Protein AF-A0A2V9JYP7-F1 (afdb_monomer)

Secondary structure (DSSP, 8-state):
---SSHHHHT--HHHHHHHHHHHHT--HHHHHHHHHHHHHHS---HHHHHHHHHHHHHHHHH-

Structure (mmCIF, N/CA/C/O backbone):
data_AF-A0A2V9JYP7-F1
#
_entry.id   AF-A0A2V9JYP7-F1
#
loop_
_atom_site.group_PDB
_atom_site.id
_atom_site.type_symbol
_atom_site.label_atom_id
_atom_site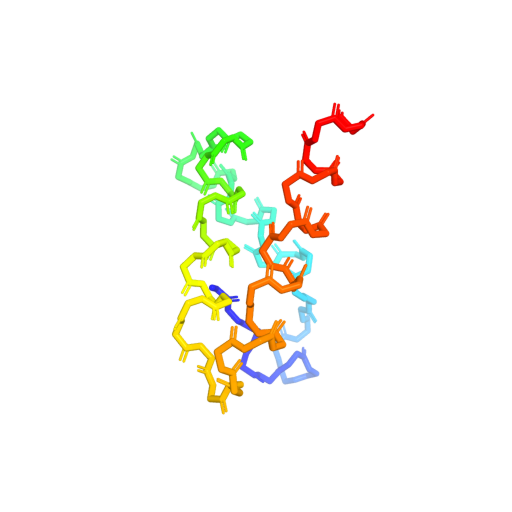.label_alt_id
_atom_site.label_comp_id
_atom_site.label_asym_id
_atom_site.label_entity_id
_atom_site.label_seq_id
_atom_site.pdbx_PDB_ins_code
_atom_site.Cartn_x
_atom_site.Cartn_y
_atom_site.Cartn_z
_atom_site.occupancy
_atom_site.B_iso_or_equiv
_atom_site.auth_seq_id
_atom_site.auth_comp_id
_atom_site.auth_asym_id
_atom_site.auth_atom_id
_atom_site.pdbx_PDB_model_num
ATOM 1 N N . LEU A 1 1 ? 3.129 0.599 3.665 1.00 96.88 1 LEU A N 1
ATOM 2 C CA . LEU A 1 1 ? 2.659 -0.172 4.832 1.00 96.88 1 LEU A CA 1
ATOM 3 C C . LEU A 1 1 ? 2.382 -1.575 4.333 1.00 96.88 1 LEU A C 1
ATOM 5 O O . LEU A 1 1 ? 1.795 -1.682 3.265 1.00 96.88 1 LEU A O 1
ATOM 9 N N . ASN A 1 2 ? 2.878 -2.595 5.025 1.00 97.69 2 ASN A N 1
ATOM 10 C CA . ASN A 1 2 ? 2.767 -3.998 4.625 1.00 97.69 2 ASN A CA 1
ATOM 11 C C . ASN A 1 2 ? 2.369 -4.822 5.852 1.00 97.69 2 ASN A C 1
ATOM 13 O O . ASN A 1 2 ? 2.599 -4.374 6.971 1.00 97.69 2 ASN A O 1
ATOM 17 N N . SER A 1 3 ? 1.828 -6.014 5.627 1.00 96.94 3 SER A N 1
ATOM 18 C CA . SER A 1 3 ? 1.352 -6.928 6.672 1.00 96.94 3 SER A CA 1
ATOM 19 C C . SER A 1 3 ? 2.417 -7.865 7.250 1.00 96.94 3 SER A C 1
ATOM 21 O O . SER A 1 3 ? 2.140 -8.544 8.230 1.00 96.94 3 SER A O 1
ATOM 23 N N . ASP A 1 4 ? 3.589 -7.944 6.612 1.00 97.12 4 ASP A N 1
ATOM 24 C CA . ASP A 1 4 ? 4.645 -8.924 6.907 1.00 97.12 4 ASP A CA 1
ATOM 25 C C . ASP A 1 4 ? 4.140 -10.376 6.755 1.00 97.12 4 ASP A C 1
ATOM 27 O O . ASP A 1 4 ? 4.056 -10.857 5.625 1.00 97.12 4 ASP A O 1
ATOM 31 N N . ASP A 1 5 ? 3.660 -11.010 7.831 1.00 97.56 5 ASP A N 1
ATOM 32 C CA . ASP A 1 5 ? 3.078 -12.360 7.846 1.00 97.56 5 ASP A CA 1
ATOM 33 C C . ASP A 1 5 ? 1.624 -12.364 8.384 1.00 97.56 5 ASP A C 1
ATOM 35 O O . ASP A 1 5 ? 1.390 -12.655 9.563 1.00 97.56 5 ASP A O 1
ATOM 39 N N . PRO A 1 6 ? 0.604 -12.098 7.538 1.00 97.31 6 PRO A N 1
ATOM 40 C CA . PRO A 1 6 ? -0.792 -11.946 7.967 1.00 97.31 6 PRO A CA 1
ATOM 41 C C . PRO A 1 6 ? -1.331 -13.090 8.834 1.00 97.31 6 PRO A C 1
ATOM 43 O O . PRO A 1 6 ? -2.001 -12.856 9.836 1.00 97.31 6 PRO A O 1
ATOM 46 N N . ALA A 1 7 ? -1.022 -14.339 8.465 1.00 97.06 7 ALA A N 1
ATOM 47 C CA . ALA A 1 7 ? -1.502 -15.523 9.176 1.00 97.06 7 ALA A CA 1
ATOM 48 C C . ALA A 1 7 ? -0.851 -15.691 10.557 1.00 97.06 7 ALA A C 1
ATOM 50 O O . ALA A 1 7 ? -1.491 -16.201 11.472 1.00 97.06 7 ALA A O 1
ATOM 51 N N . MET A 1 8 ? 0.403 -15.255 10.708 1.00 97.62 8 MET A N 1
ATOM 52 C CA . MET A 1 8 ? 1.114 -15.291 11.985 1.00 97.62 8 MET A CA 1
ATOM 53 C C . MET A 1 8 ? 0.543 -14.246 12.947 1.00 97.62 8 MET A C 1
ATOM 55 O O . MET A 1 8 ? 0.299 -14.551 14.113 1.00 97.62 8 MET A O 1
ATOM 59 N N . PHE A 1 9 ? 0.2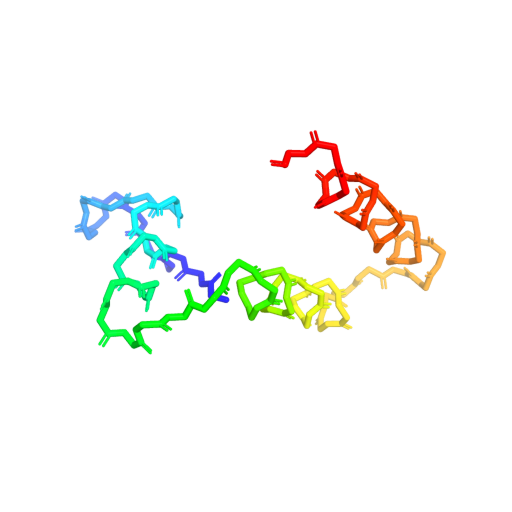64 -13.042 12.438 1.00 96.94 9 PHE A N 1
ATOM 60 C CA . PHE A 1 9 ? -0.245 -11.926 13.236 1.00 96.94 9 PHE A CA 1
ATOM 61 C C . PHE A 1 9 ? -1.773 -11.899 13.382 1.00 96.94 9 PHE A C 1
ATOM 63 O O . PHE A 1 9 ? -2.292 -11.112 14.170 1.00 96.94 9 PHE A O 1
ATOM 70 N N . GLY A 1 10 ? -2.503 -12.745 12.648 1.00 97.25 10 GLY A N 1
ATOM 71 C CA . GLY A 1 10 ? -3.967 -12.728 12.634 1.00 97.25 10 GLY A CA 1
ATOM 72 C C . GLY A 1 10 ? -4.534 -11.410 12.100 1.00 97.25 10 GLY A C 1
ATOM 73 O O . GLY A 1 10 ? -5.548 -10.935 12.605 1.00 97.25 10 GLY A O 1
ATOM 74 N N . THR A 1 11 ? -3.863 -10.812 11.111 1.00 98.25 11 THR A N 1
ATOM 75 C CA . THR A 1 11 ? -4.203 -9.501 10.533 1.00 98.25 11 THR A CA 1
ATOM 76 C C . THR A 1 11 ? -4.460 -9.592 9.024 1.00 98.25 11 THR A C 1
ATOM 78 O O . THR A 1 11 ? -4.277 -10.642 8.403 1.00 98.25 11 THR A O 1
ATOM 81 N N . SER A 1 12 ? -4.880 -8.483 8.419 1.00 98.44 12 SER A N 1
ATOM 82 C CA . SER A 1 12 ? -4.944 -8.280 6.970 1.00 98.44 12 SER A CA 1
ATOM 83 C C . SER A 1 12 ? -4.309 -6.940 6.600 1.00 98.44 12 SER A C 1
ATOM 85 O O . SER A 1 12 ? -4.122 -6.075 7.455 1.00 98.44 12 SER A O 1
ATOM 87 N N . LEU A 1 13 ? -3.985 -6.739 5.319 1.00 97.81 13 LEU A N 1
ATOM 88 C CA . LEU A 1 13 ? -3.442 -5.456 4.871 1.00 97.81 13 LEU A CA 1
ATOM 89 C C . LEU A 1 13 ? -4.430 -4.308 5.139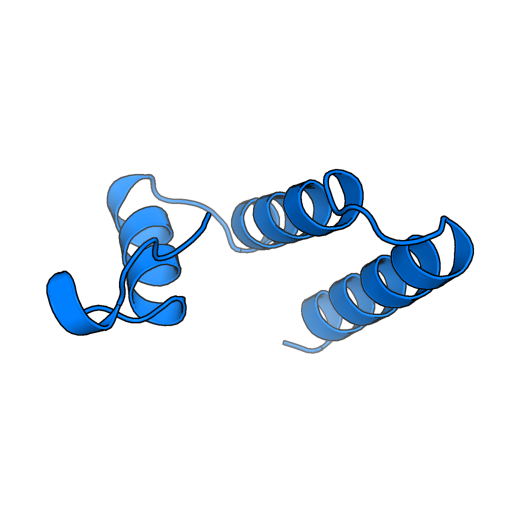 1.00 97.81 13 LEU A C 1
ATOM 91 O O . LEU A 1 13 ? -4.013 -3.228 5.544 1.00 97.81 13 LEU A O 1
ATOM 95 N N . GLU A 1 14 ? -5.730 -4.543 4.961 1.00 97.94 14 GLU A N 1
ATOM 96 C CA . GLU A 1 14 ? -6.790 -3.587 5.288 1.00 97.94 14 GLU A CA 1
ATOM 97 C C . GLU A 1 14 ? -6.779 -3.227 6.776 1.00 97.94 14 GLU A C 1
ATOM 99 O O . GLU A 1 14 ? -6.758 -2.040 7.101 1.00 97.94 14 GLU A O 1
ATOM 104 N N . CYS A 1 15 ? -6.704 -4.222 7.670 1.00 98.19 15 CYS A N 1
ATOM 105 C CA . CYS A 1 15 ? -6.619 -3.984 9.112 1.00 98.19 15 CYS A CA 1
ATOM 106 C C . CYS A 1 15 ? -5.396 -3.136 9.485 1.00 98.19 15 CYS A C 1
ATOM 108 O O . CYS A 1 15 ? -5.522 -2.217 10.293 1.00 98.19 15 CYS A O 1
ATOM 110 N N . GLU A 1 16 ? -4.235 -3.373 8.867 1.00 98.50 16 GLU A N 1
ATOM 111 C CA . GLU A 1 16 ? -3.040 -2.550 9.103 1.00 98.50 16 GLU A CA 1
ATOM 112 C C . GLU A 1 16 ? -3.259 -1.087 8.685 1.00 98.50 16 GLU A C 1
ATOM 114 O O . GLU A 1 16 ? -2.873 -0.157 9.400 1.00 98.50 16 GLU A O 1
ATOM 119 N N . PHE A 1 17 ? -3.909 -0.854 7.540 1.00 98.25 17 PHE A N 1
ATOM 120 C CA . PHE A 1 17 ? -4.231 0.498 7.078 1.00 98.25 17 PHE A CA 1
ATOM 121 C C . PHE A 1 17 ? -5.266 1.191 7.974 1.00 98.25 17 PHE A C 1
ATOM 123 O O . PHE A 1 17 ? -5.099 2.375 8.277 1.00 98.25 17 PHE A O 1
ATOM 130 N N . GLU A 1 18 ? -6.301 0.478 8.424 1.00 98.25 18 GLU A N 1
ATOM 131 C CA . GLU A 1 18 ? -7.298 0.994 9.370 1.00 98.25 18 GLU A CA 1
ATOM 132 C C . GLU A 1 18 ? -6.662 1.343 10.719 1.00 98.25 18 GLU A C 1
ATOM 134 O O . GLU A 1 18 ? -6.903 2.425 11.262 1.00 98.25 18 GLU A O 1
ATOM 139 N N . LEU A 1 19 ? -5.795 0.469 11.237 1.00 98.25 19 LEU A N 1
ATOM 140 C CA . LEU A 1 19 ? -5.055 0.704 12.471 1.00 98.25 19 LEU A CA 1
ATOM 141 C C . LEU A 1 19 ? -4.179 1.954 12.349 1.00 98.25 19 LEU A C 1
ATOM 143 O O . LEU A 1 19 ? -4.280 2.855 13.179 1.00 98.25 19 LEU A O 1
ATOM 147 N N . ALA A 1 20 ? -3.383 2.069 11.283 1.00 98.31 20 ALA A N 1
ATOM 148 C CA . ALA A 1 20 ? -2.544 3.242 11.056 1.00 98.31 20 ALA A CA 1
ATOM 149 C C . ALA A 1 20 ? -3.371 4.533 10.915 1.00 98.31 20 ALA A C 1
ATOM 151 O O . ALA A 1 20 ? -2.997 5.573 11.468 1.00 98.31 20 ALA A O 1
ATOM 152 N N . ALA A 1 21 ? -4.504 4.477 10.209 1.00 98.50 21 ALA A N 1
ATOM 153 C CA . ALA A 1 21 ? -5.403 5.615 10.059 1.00 98.50 21 ALA A CA 1
ATOM 154 C C . ALA A 1 21 ? -5.937 6.100 11.410 1.00 98.50 21 ALA A C 1
ATOM 156 O O . ALA A 1 21 ? -5.879 7.297 11.692 1.00 98.50 21 ALA A O 1
ATOM 157 N N . ASN A 1 22 ? -6.387 5.177 12.261 1.00 98.38 22 ASN A N 1
ATOM 158 C CA . ASN A 1 22 ? -6.960 5.492 13.566 1.00 98.38 22 ASN A CA 1
ATOM 159 C C . ASN A 1 22 ? -5.895 5.950 14.571 1.00 98.38 22 ASN A C 1
ATOM 161 O O . ASN A 1 22 ? -6.059 6.984 15.217 1.00 98.38 22 ASN A O 1
ATOM 165 N N . THR A 1 23 ? -4.778 5.226 14.677 1.00 98.62 23 THR A N 1
ATOM 166 C CA . THR A 1 23 ? -3.706 5.520 15.641 1.00 98.62 23 THR A CA 1
ATOM 167 C C . THR A 1 23 ? -3.031 6.859 15.362 1.00 98.62 23 THR A C 1
ATOM 169 O O . THR A 1 23 ? -2.734 7.600 16.298 1.00 98.62 23 THR A O 1
ATOM 172 N N . PHE A 1 24 ? -2.806 7.194 14.089 1.00 98.44 24 PHE A N 1
ATOM 173 C CA . PHE A 1 24 ? -2.097 8.418 13.701 1.00 98.44 24 PHE A CA 1
ATOM 174 C C . PHE A 1 24 ? -3.015 9.512 13.146 1.00 98.44 24 PHE A 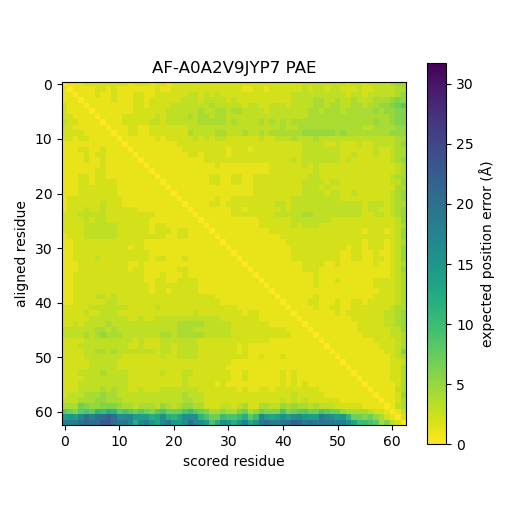C 1
ATOM 176 O O . PHE A 1 24 ? -2.522 10.544 12.691 1.00 98.44 24 PHE A O 1
ATOM 183 N N . SER A 1 25 ? -4.338 9.309 13.181 1.00 98.12 25 SER A N 1
ATOM 184 C CA . SER A 1 25 ? -5.330 10.237 12.616 1.00 98.12 25 SER A CA 1
ATOM 185 C C . SER A 1 25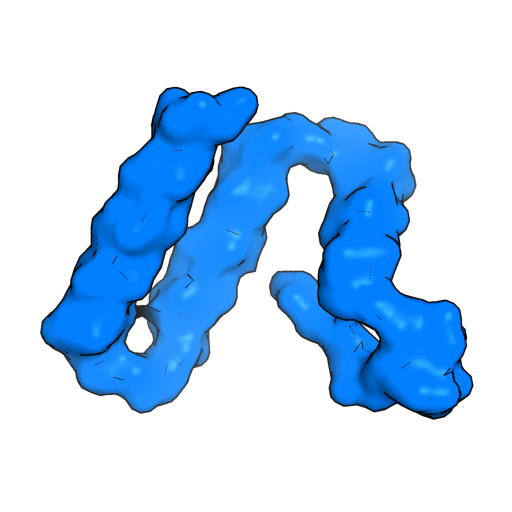 ? -5.019 10.620 11.160 1.00 98.12 25 SER A C 1
ATOM 187 O O . SER A 1 25 ? -5.081 11.791 10.776 1.00 98.12 25 SER A O 1
ATOM 189 N N . LEU A 1 26 ? -4.630 9.635 10.341 1.00 98.31 26 LEU A N 1
ATOM 190 C CA . LEU A 1 26 ? -4.259 9.884 8.949 1.00 98.31 26 LEU A CA 1
ATOM 191 C C . LEU A 1 26 ? -5.498 10.205 8.120 1.00 98.31 26 LEU A C 1
ATOM 193 O O . LEU A 1 26 ? -6.473 9.459 8.083 1.00 98.31 26 LEU A O 1
ATOM 197 N N . SER A 1 27 ? -5.423 11.302 7.374 1.00 97.56 27 SER A N 1
ATOM 198 C CA . SER A 1 27 ? -6.424 11.619 6.363 1.00 97.56 27 SER A CA 1
ATOM 199 C C . SER A 1 27 ? -6.375 10.625 5.202 1.00 97.56 27 SER A C 1
ATOM 201 O O . SER A 1 27 ? -5.325 10.068 4.869 1.00 97.56 27 SER A O 1
ATOM 203 N N . ARG A 1 28 ? -7.490 10.507 4.477 1.00 95.62 28 ARG A N 1
ATOM 204 C CA . ARG A 1 28 ? -7.561 9.723 3.237 1.00 95.62 28 ARG A CA 1
ATOM 205 C C . ARG A 1 28 ? -6.455 10.083 2.240 1.00 95.62 28 ARG A C 1
ATOM 207 O O . ARG A 1 28 ? -5.844 9.200 1.650 1.00 95.62 28 ARG A O 1
ATOM 214 N N . ARG A 1 29 ? -6.143 11.375 2.096 1.00 96.69 29 ARG A N 1
ATOM 215 C CA . ARG A 1 29 ? -5.054 11.845 1.224 1.00 96.69 29 ARG A CA 1
ATOM 216 C C . ARG A 1 29 ? -3.688 11.315 1.669 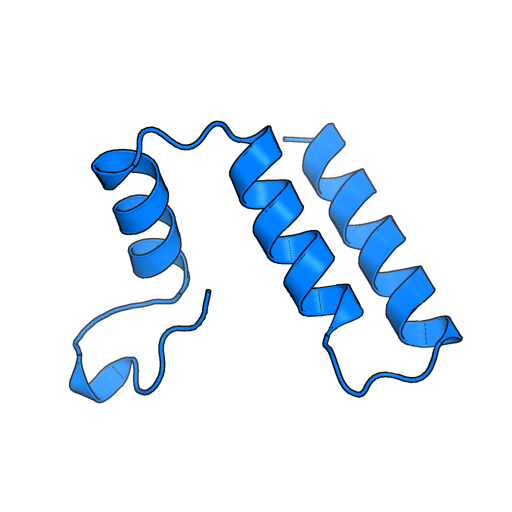1.00 96.69 29 ARG A C 1
ATOM 218 O O . ARG A 1 29 ? -2.871 10.974 0.822 1.00 96.69 29 ARG A O 1
ATOM 225 N N . GLN A 1 30 ? -3.434 11.238 2.976 1.00 98.06 30 GLN A N 1
ATOM 226 C CA . GLN A 1 30 ? -2.193 10.662 3.501 1.00 98.06 30 GLN A CA 1
ATOM 227 C C . GLN A 1 30 ? -2.131 9.151 3.257 1.00 98.06 30 GLN A C 1
ATOM 229 O O . GLN A 1 30 ? -1.084 8.674 2.833 1.00 98.06 30 GLN A O 1
ATOM 234 N N . LEU A 1 31 ? -3.237 8.418 3.431 1.00 97.81 31 LEU A N 1
ATOM 235 C CA . LEU A 1 31 ? -3.296 6.984 3.113 1.00 97.81 31 LEU A CA 1
ATOM 236 C C . LEU A 1 31 ? -3.018 6.717 1.627 1.00 97.81 31 LEU A C 1
ATOM 238 O O . LEU A 1 31 ? -2.193 5.868 1.299 1.00 97.81 31 LEU A O 1
ATOM 242 N N . VAL A 1 32 ? -3.618 7.501 0.725 1.00 97.69 32 VAL A N 1
ATOM 243 C CA . VAL A 1 32 ? -3.315 7.432 -0.717 1.00 97.69 32 VAL A CA 1
ATOM 244 C C . VAL A 1 32 ? -1.836 7.728 -0.980 1.00 97.69 32 VAL A C 1
ATOM 246 O O . VAL A 1 32 ? -1.202 7.022 -1.760 1.00 97.69 32 VAL A O 1
ATOM 249 N N . GLY A 1 33 ? -1.254 8.711 -0.287 1.00 98.19 33 GLY A N 1
ATOM 250 C CA . GLY A 1 33 ? 0.176 9.015 -0.376 1.00 98.19 33 GLY A CA 1
ATOM 251 C C . GLY A 1 33 ? 1.081 7.854 0.058 1.00 98.19 33 GLY A C 1
ATOM 252 O O . GLY A 1 33 ? 2.110 7.614 -0.574 1.00 98.19 33 GLY A O 1
ATOM 253 N N . LEU A 1 34 ? 0.693 7.081 1.081 1.00 98.31 34 LEU A N 1
ATOM 254 C CA . LEU A 1 34 ? 1.418 5.861 1.460 1.00 98.31 34 LEU A CA 1
ATOM 255 C C . LEU A 1 34 ? 1.421 4.839 0.315 1.00 98.31 34 LEU A C 1
ATOM 257 O O . LEU A 1 34 ? 2.462 4.241 0.035 1.00 98.31 34 LEU A O 1
ATOM 261 N N . CYS A 1 35 ? 0.290 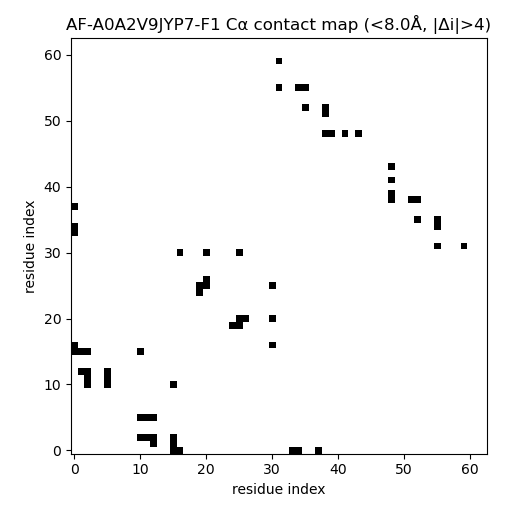4.675 -0.375 1.00 98.38 35 CYS A N 1
ATOM 262 C CA . CYS A 1 35 ? 0.188 3.799 -1.540 1.00 98.38 35 CYS A CA 1
ATOM 263 C C . CYS A 1 35 ? 1.013 4.319 -2.728 1.00 98.38 35 CYS A C 1
ATOM 265 O O . CYS A 1 35 ? 1.730 3.540 -3.353 1.00 98.38 35 CYS A O 1
ATOM 267 N N . GLU A 1 36 ? 0.993 5.626 -3.016 1.00 98.44 36 GLU A N 1
ATOM 268 C CA . GLU A 1 36 ? 1.827 6.212 -4.078 1.00 98.44 36 GLU A CA 1
ATOM 269 C C . GLU A 1 36 ? 3.320 5.971 -3.817 1.00 98.44 36 GLU A C 1
ATOM 271 O O . GLU A 1 36 ? 4.064 5.608 -4.732 1.00 98.44 36 GLU A O 1
ATOM 276 N N . ASN A 1 37 ? 3.760 6.130 -2.567 1.00 98.69 37 ASN A N 1
ATOM 277 C CA . ASN A 1 37 ? 5.140 5.861 -2.172 1.00 98.69 37 ASN A CA 1
ATOM 278 C C . ASN A 1 37 ? 5.505 4.382 -2.354 1.00 98.69 37 ASN A C 1
ATOM 280 O O . ASN A 1 37 ? 6.589 4.088 -2.854 1.00 98.69 37 ASN A O 1
ATOM 284 N N . ALA A 1 38 ? 4.599 3.458 -2.018 1.00 98.44 38 ALA A N 1
ATOM 285 C CA . ALA A 1 38 ? 4.810 2.026 -2.230 1.00 98.44 38 ALA A CA 1
ATOM 286 C C . ALA A 1 38 ? 4.967 1.684 -3.722 1.00 98.44 38 ALA A C 1
ATOM 288 O O . ALA A 1 38 ? 5.907 0.987 -4.099 1.00 98.44 38 ALA A O 1
ATOM 289 N N . VAL A 1 39 ? 4.114 2.243 -4.590 1.00 98.50 39 VAL A N 1
ATOM 290 C CA . VAL A 1 39 ? 4.229 2.056 -6.046 1.00 98.50 39 VAL A CA 1
ATOM 291 C C . VAL A 1 39 ? 5.557 2.617 -6.566 1.00 98.50 39 VAL A C 1
ATOM 293 O O . VAL A 1 39 ? 6.224 1.977 -7.379 1.00 98.50 39 VAL A O 1
ATOM 296 N N . ARG A 1 40 ? 5.996 3.781 -6.070 1.00 98.38 40 ARG A N 1
ATOM 297 C CA . ARG A 1 40 ? 7.289 4.379 -6.448 1.00 98.38 40 ARG A CA 1
ATOM 298 C C . ARG A 1 40 ? 8.492 3.548 -6.012 1.00 98.38 40 ARG A C 1
ATOM 300 O O . ARG A 1 40 ? 9.453 3.468 -6.772 1.00 98.38 40 ARG A O 1
ATOM 307 N N . ALA A 1 41 ? 8.417 2.941 -4.832 1.00 98.31 41 ALA A N 1
ATOM 308 C CA . ALA A 1 41 ? 9.460 2.089 -4.266 1.00 98.31 41 ALA A CA 1
ATOM 309 C C . ALA A 1 41 ? 9.458 0.653 -4.826 1.00 98.31 41 ALA A C 1
ATOM 311 O O . ALA A 1 41 ? 10.371 -0.114 -4.531 1.00 98.31 41 ALA A O 1
ATOM 312 N N . SER A 1 42 ? 8.449 0.280 -5.619 1.00 98.31 42 SER A N 1
ATOM 313 C CA . SER A 1 42 ? 8.371 -1.044 -6.236 1.00 98.31 42 SER A CA 1
ATOM 314 C C . SER A 1 42 ? 9.491 -1.279 -7.255 1.00 98.31 42 SER A C 1
ATOM 316 O O . SER A 1 42 ? 10.015 -0.348 -7.873 1.00 98.31 42 SER A O 1
ATOM 318 N N . PHE A 1 43 ? 9.805 -2.552 -7.493 1.00 98.50 43 PHE A N 1
ATOM 319 C CA . PHE A 1 43 ? 10.767 -2.981 -8.514 1.00 98.50 43 PHE A CA 1
ATOM 320 C C . PHE A 1 43 ? 10.156 -3.094 -9.918 1.00 98.50 43 PHE A C 1
ATOM 322 O O . PHE A 1 43 ? 10.705 -3.774 -10.783 1.00 98.50 43 PHE A O 1
ATOM 329 N N . LEU A 1 44 ? 9.015 -2.441 -10.155 1.00 98.19 44 LEU A N 1
ATOM 330 C CA . LEU A 1 44 ? 8.375 -2.427 -11.464 1.00 98.19 44 LEU A CA 1
ATOM 331 C C . LEU A 1 44 ? 9.182 -1.595 -12.476 1.00 98.19 44 LEU A C 1
ATOM 333 O O . LEU A 1 44 ? 9.766 -0.564 -12.109 1.00 98.19 44 LEU A O 1
ATOM 337 N N . PRO A 1 45 ? 9.147 -1.970 -13.768 1.00 98.50 45 PRO A N 1
ATOM 338 C CA . PRO A 1 45 ? 9.564 -1.089 -14.851 1.00 98.50 45 PRO A CA 1
ATOM 339 C C . PRO A 1 45 ? 8.816 0.247 -14.809 1.00 98.50 45 PRO A C 1
ATOM 341 O O . PRO A 1 45 ? 7.682 0.343 -14.335 1.00 98.50 45 PRO A O 1
ATOM 344 N N . GLU A 1 46 ? 9.434 1.299 -15.344 1.00 98.00 46 GLU A N 1
ATOM 345 C CA . GLU A 1 46 ? 8.885 2.655 -15.257 1.00 98.00 46 GLU A CA 1
ATOM 346 C C . GLU A 1 46 ? 7.492 2.793 -15.889 1.00 98.00 46 GLU A C 1
ATOM 348 O O . GLU A 1 46 ? 6.626 3.455 -15.315 1.00 98.00 46 GLU A O 1
ATOM 353 N N . SER A 1 47 ? 7.253 2.125 -17.020 1.00 97.94 47 SER A N 1
ATOM 354 C CA . SER A 1 47 ? 5.957 2.115 -17.705 1.00 97.94 47 SER A CA 1
ATOM 355 C C . SER A 1 47 ? 4.852 1.489 -16.848 1.00 97.94 47 SER A C 1
ATOM 357 O O . SER A 1 47 ? 3.767 2.057 -16.719 1.00 97.94 47 SER A O 1
ATOM 359 N N . GLU A 1 48 ? 5.130 0.350 -16.215 1.00 98.50 48 GLU A N 1
ATOM 360 C CA . GLU A 1 48 ? 4.182 -0.354 -15.346 1.00 98.50 48 GLU A CA 1
ATOM 361 C C . GLU A 1 48 ? 3.914 0.417 -14.055 1.00 98.50 48 GLU A C 1
ATOM 363 O O . GLU A 1 48 ? 2.760 0.580 -13.655 1.00 98.50 48 GLU A O 1
ATOM 368 N N . ARG A 1 49 ? 4.964 0.978 -13.447 1.00 98.50 49 ARG A N 1
ATOM 369 C CA . ARG A 1 49 ? 4.847 1.876 -12.295 1.00 98.50 49 ARG A CA 1
ATOM 370 C C . ARG A 1 49 ? 3.983 3.097 -12.619 1.00 98.50 49 ARG A C 1
ATOM 372 O O . ARG A 1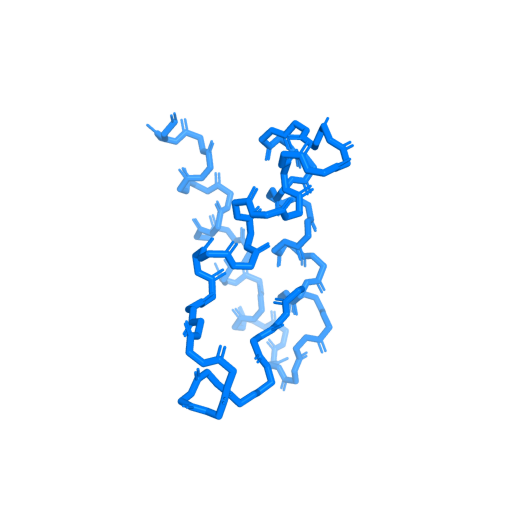 49 ? 3.136 3.480 -11.814 1.00 98.50 49 ARG A O 1
ATOM 379 N N . GLY A 1 50 ? 4.182 3.706 -13.789 1.00 98.50 50 GLY A N 1
ATOM 380 C CA . GLY A 1 50 ? 3.386 4.843 -14.256 1.00 98.50 50 GLY A CA 1
ATOM 381 C C . GLY A 1 50 ? 1.911 4.487 -14.439 1.00 98.50 50 GLY A C 1
ATOM 382 O O . GLY A 1 50 ? 1.039 5.227 -13.980 1.00 98.50 50 GLY A O 1
ATOM 383 N N . ARG A 1 51 ? 1.626 3.324 -15.039 1.00 98.56 51 ARG A N 1
ATOM 384 C CA . ARG A 1 51 ? 0.259 2.804 -15.174 1.00 98.56 51 ARG A CA 1
ATOM 385 C C . ARG A 1 51 ? -0.409 2.625 -13.810 1.00 98.56 51 ARG A C 1
ATOM 387 O O . ARG A 1 51 ? -1.500 3.151 -13.602 1.00 98.56 51 ARG A O 1
ATOM 394 N N . LEU A 1 52 ? 0.269 1.969 -12.870 1.00 98.50 52 LEU A N 1
ATOM 395 C CA . LEU A 1 52 ? -0.279 1.693 -11.542 1.00 98.50 52 LEU A CA 1
ATOM 396 C C . LEU A 1 52 ? -0.528 2.974 -10.725 1.00 98.50 52 LEU A C 1
ATOM 398 O O . LEU A 1 52 ? -1.540 3.079 -10.036 1.00 98.50 52 LEU A O 1
ATOM 402 N N . LEU A 1 53 ? 0.342 3.988 -10.840 1.00 98.44 53 LEU A N 1
ATOM 403 C CA . LEU A 1 53 ? 0.107 5.303 -10.225 1.00 98.44 53 LEU A CA 1
ATOM 404 C C . LEU A 1 53 ? -1.161 5.977 -10.763 1.00 98.44 53 LEU A C 1
ATOM 406 O O . LEU A 1 53 ? -1.899 6.599 -9.999 1.00 98.44 53 LEU A O 1
ATOM 410 N N . ASN A 1 54 ? -1.423 5.871 -12.066 1.00 98.06 54 ASN A N 1
ATOM 411 C CA . ASN A 1 54 ? -2.618 6.456 -12.671 1.00 98.06 54 ASN A CA 1
ATOM 412 C C . ASN A 1 54 ? -3.893 5.713 -12.253 1.00 98.06 54 ASN A C 1
ATOM 414 O O . ASN A 1 54 ? -4.900 6.357 -11.949 1.00 98.06 54 ASN A O 1
ATOM 418 N N . GLU A 1 55 ? -3.844 4.381 -12.184 1.00 98.19 55 GLU A N 1
ATOM 419 C CA . GLU A 1 55 ? -4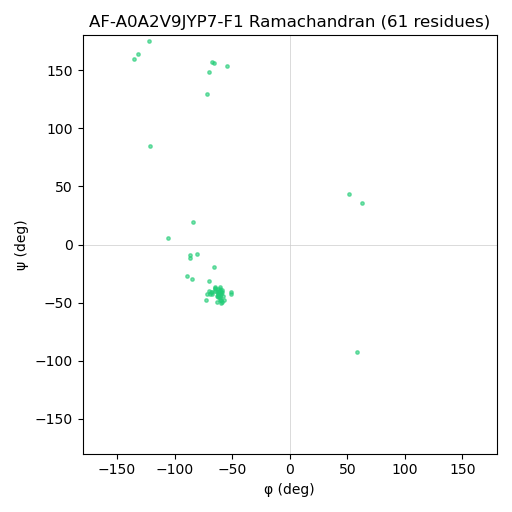.943 3.555 -11.669 1.00 98.19 55 GLU A CA 1
ATOM 420 C C . GLU A 1 55 ? -5.270 3.924 -10.212 1.00 98.19 55 GLU A C 1
ATOM 422 O O . GLU A 1 55 ? -6.422 4.224 -9.895 1.00 98.19 55 GLU A O 1
ATOM 427 N N . LEU A 1 56 ? -4.249 4.023 -9.351 1.00 97.56 56 LEU A N 1
ATOM 428 C CA . LEU A 1 56 ? -4.399 4.420 -7.948 1.00 97.56 56 LEU A CA 1
ATOM 429 C C . LEU A 1 56 ? -5.062 5.798 -7.800 1.00 97.56 56 LEU A C 1
ATOM 431 O O . LEU A 1 56 ? -6.001 5.957 -7.021 1.00 97.56 56 LEU A O 1
ATOM 435 N N . ARG A 1 57 ? -4.596 6.801 -8.553 1.00 96.19 57 ARG A N 1
ATOM 436 C CA . ARG A 1 57 ? -5.153 8.166 -8.507 1.00 96.19 57 ARG A CA 1
ATOM 437 C C . ARG A 1 57 ? -6.597 8.223 -8.988 1.00 96.19 57 ARG A C 1
ATOM 439 O O . ARG A 1 57 ? -7.407 8.950 -8.413 1.00 96.19 57 ARG A O 1
ATOM 446 N N . SER A 1 58 ? -6.919 7.447 -10.019 1.00 96.88 58 SER A N 1
ATOM 447 C CA . SER A 1 58 ? -8.282 7.354 -10.542 1.00 96.88 58 SER A CA 1
ATOM 448 C C . SER A 1 58 ? -9.214 6.773 -9.478 1.00 96.88 58 SER A C 1
ATOM 450 O O . SER A 1 58 ? -10.214 7.399 -9.137 1.00 96.88 58 SER A O 1
ATOM 452 N N . ALA A 1 59 ? -8.825 5.656 -8.854 1.00 95.31 59 ALA A N 1
ATOM 453 C CA . ALA A 1 59 ? -9.587 5.035 -7.769 1.00 95.31 59 ALA A CA 1
ATOM 454 C C . ALA A 1 59 ? -9.756 5.967 -6.553 1.00 95.31 59 ALA A C 1
ATOM 456 O O . ALA A 1 59 ? -10.839 6.056 -5.976 1.00 95.31 59 ALA A O 1
ATOM 457 N N . ALA A 1 60 ? -8.711 6.722 -6.198 1.00 93.00 60 ALA A N 1
ATOM 458 C CA . ALA A 1 60 ? -8.757 7.701 -5.112 1.00 93.00 60 ALA A CA 1
ATOM 459 C C . ALA A 1 60 ? -9.697 8.890 -5.385 1.00 93.00 60 ALA A C 1
ATOM 461 O O . ALA A 1 60 ? -10.100 9.572 -4.448 1.00 93.00 60 ALA A O 1
ATOM 462 N N . THR A 1 61 ? -10.053 9.147 -6.645 1.00 88.88 61 THR A N 1
ATOM 463 C CA . THR A 1 61 ? -10.998 10.214 -7.016 1.00 88.88 61 THR A CA 1
ATOM 464 C C . THR A 1 61 ? -12.448 9.719 -7.024 1.00 88.88 61 THR A C 1
ATOM 466 O O . THR A 1 61 ? -13.363 10.512 -6.830 1.00 88.88 61 THR A O 1
ATOM 469 N N . THR A 1 62 ? -12.668 8.422 -7.265 1.00 73.00 62 THR A N 1
ATOM 470 C CA . THR A 1 62 ? -14.011 7.827 -7.405 1.00 73.00 62 THR A CA 1
ATOM 471 C C . THR A 1 62 ? -14.665 7.446 -6.073 1.00 73.00 62 THR A C 1
ATOM 473 O O . THR A 1 62 ? -15.890 7.459 -5.982 1.00 73.00 62 THR A O 1
ATOM 476 N N . ALA A 1 63 ? -13.872 7.105 -5.056 1.00 57.31 63 ALA A N 1
ATOM 477 C CA . ALA A 1 63 ? -14.344 6.894 -3.681 1.00 57.31 63 ALA A CA 1
ATOM 478 C C . ALA A 1 63 ? -14.315 8.194 -2.864 1.00 57.31 63 ALA A C 1
ATOM 480 O O . ALA A 1 63 ? -14.949 8.238 -1.791 1.00 57.31 63 ALA A O 1
#

Mean predicted aligned error: 2.45 Å

pLDDT: mean 96.65, std 6.05, range [57.31, 98.69]

Foldseek 3Di:
DDCVDCVVVVHDPVRVLVCCCVVVVDDLVVSLVVVLVVLVPDPDDPVVSVVVNVVSVVVSVVD

Sequence (63 aa):
LNSDDPAMFGTSLECEFELAANTFSLSRRQLVGLCENAVRASFLPESERGRLLNELRSAATTA

Nearest PDB structures (foldseek):
  7oct-assembly1_A  TM=6.628E-01  e=1.392E+00  Acinetobacter baumannii ATCC 19606 = CIP 70.34 = JCM 6841
  7ocp-assembly1_A  TM=6.649E-01  e=1.799E+00  Acinetobacter baumannii ATCC 19606 = CIP 70.34 = JCM 6841
  4l8i-assembly1_A  TM=7.263E-01  e=4.412E+00  synthetic construct
  6xxv-assembly2_F  TM=7.550E-01  e=6.078E+00  Homo sapiens
  6xxv-assembly1_C  TM=7.527E-01  e=6.078E+00  Homo sapiens

Solvent-accessible surface area (backbone atoms only — not comparable to full-atom values): 3806 Å² total; per-residue (Å²): 130,82,55,90,52,33,82,82,70,74,54,45,60,65,54,53,52,53,49,50,29,64,77,68,67,49,49,70,69,55,55,51,49,46,52,52,51,48,53,69,72,44,93,58,56,72,69,58,36,52,51,52,51,51,52,52,54,52,53,68,69,76,109

Radius of gyration: 13.06 Å; Cα contacts (8 Å, |Δi|>4): 33; chains: 1; bounding box: 25×27×33 Å